Protein AF-A0A6V7L3T1-F1 (afdb_monomer)

Organism: NCBI:txid1563983

Sequence (78 aa):
KPKPSVTWWRDGKLLDAVVDVPEMMSGSLTSRSSSKFTNNHLFIGNVTRSLWGAKLECRAQSGPMKRPVVREVPLDIY

Radius of gyration: 14.88 Å; Cα contacts (8 Å, |Δi|>4): 96; chains: 1; bounding box: 29×32×40 Å

InterPro domains:
  IPR013162 CD80-like, immunoglobulin C2-set [PF08205] (1-63)
  IPR013783 Immunoglobulin-like fold [G3DSA:2.60.40.10] (1-78)
  IPR036179 Immunoglobulin-like domain superfamily [SSF48726] (2-64)

pLDDT: mean 74.19, std 18.26, range [34.56, 93.94]

Structure (mmCIF, N/CA/C/O backbone):
data_AF-A0A6V7L3T1-F1
#
_entry.id   AF-A0A6V7L3T1-F1
#
loop_
_atom_site.group_PDB
_atom_site.id
_atom_site.type_symbol
_atom_site.label_atom_id
_atom_site.label_alt_id
_atom_site.label_comp_id
_atom_site.label_asym_id
_atom_site.label_entity_id
_atom_site.label_seq_id
_atom_site.pdbx_PDB_ins_code
_atom_site.Cartn_x
_atom_site.Cartn_y
_atom_site.Cartn_z
_atom_site.occupancy
_atom_site.B_iso_or_equiv
_atom_site.auth_seq_id
_atom_site.auth_comp_id
_atom_site.auth_asym_id
_atom_site.auth_atom_id
_atom_site.pdbx_PDB_model_num
ATOM 1 N N . LYS A 1 1 ? 19.732 -0.357 -14.722 1.00 60.34 1 LYS A N 1
ATOM 2 C CA . LYS A 1 1 ? 18.882 -1.132 -13.780 1.00 60.34 1 LYS A CA 1
ATOM 3 C C . LYS A 1 1 ? 17.448 -0.648 -13.953 1.00 60.34 1 LYS A C 1
ATOM 5 O O . LYS A 1 1 ? 17.297 0.563 -14.069 1.00 60.34 1 LYS A O 1
ATOM 10 N N . PRO A 1 2 ? 16.438 -1.530 -14.034 1.00 69.00 2 PRO A N 1
ATOM 11 C CA . PRO A 1 2 ? 15.048 -1.090 -14.127 1.00 69.00 2 PRO A CA 1
ATOM 12 C C . PRO A 1 2 ? 14.668 -0.288 -12.876 1.00 69.00 2 PRO A C 1
ATOM 14 O O . PRO A 1 2 ? 15.111 -0.627 -11.772 1.00 69.00 2 PRO A O 1
ATOM 17 N N . LYS A 1 3 ? 13.888 0.785 -13.056 1.00 72.88 3 LYS A N 1
ATOM 18 C CA . LYS A 1 3 ? 13.376 1.600 -11.946 1.00 72.88 3 LYS A CA 1
ATOM 19 C C . LYS A 1 3 ? 12.590 0.681 -10.994 1.00 72.88 3 LYS A C 1
ATOM 21 O O . LYS A 1 3 ? 11.795 -0.121 -11.487 1.00 72.88 3 LYS A O 1
ATOM 26 N N . PRO A 1 4 ? 12.855 0.709 -9.677 1.00 79.31 4 PRO A N 1
ATOM 27 C CA . PRO A 1 4 ? 12.074 -0.083 -8.741 1.00 79.31 4 PRO A CA 1
ATOM 28 C C . PRO A 1 4 ? 10.628 0.427 -8.705 1.00 79.31 4 PRO A C 1
ATOM 30 O O . PRO A 1 4 ? 10.389 1.626 -8.819 1.00 79.31 4 PRO A O 1
ATOM 33 N N . SER A 1 5 ? 9.678 -0.484 -8.528 1.00 83.62 5 SER A N 1
ATOM 34 C CA . SER A 1 5 ? 8.297 -0.172 -8.172 1.00 83.62 5 SER A CA 1
ATOM 35 C C . SER A 1 5 ? 8.146 -0.246 -6.657 1.00 83.62 5 SER A C 1
ATOM 37 O O . SER A 1 5 ? 8.610 -1.214 -6.042 1.00 83.62 5 SER A O 1
ATOM 39 N N . VAL A 1 6 ? 7.480 0.739 -6.067 1.00 87.44 6 VAL A N 1
ATOM 40 C CA . VAL A 1 6 ? 7.155 0.767 -4.639 1.00 87.44 6 VAL A CA 1
ATOM 41 C C . VAL A 1 6 ? 5.639 0.679 -4.479 1.00 87.44 6 VAL A C 1
ATOM 43 O O . VAL A 1 6 ? 4.896 1.248 -5.273 1.00 87.44 6 VAL A O 1
ATOM 46 N N . THR A 1 7 ? 5.184 -0.099 -3.499 1.00 89.56 7 THR A N 1
ATOM 47 C CA . THR A 1 7 ? 3.760 -0.319 -3.211 1.00 89.56 7 THR A CA 1
ATOM 48 C C . THR A 1 7 ? 3.503 -0.295 -1.712 1.00 89.56 7 THR A C 1
ATOM 50 O O . THR A 1 7 ? 4.3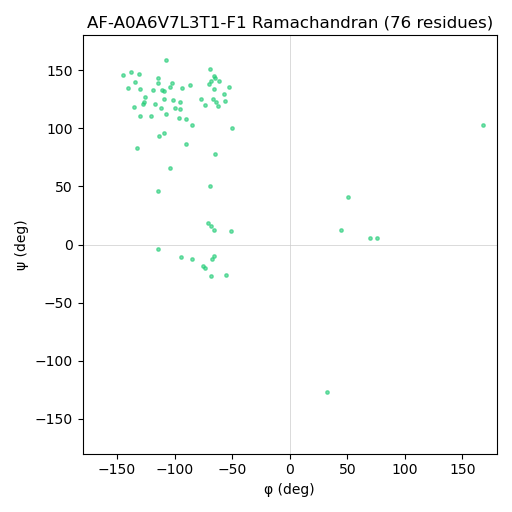48 -0.738 -0.928 1.00 89.56 7 THR A O 1
ATOM 53 N N . TRP A 1 8 ? 2.312 0.157 -1.321 1.00 91.38 8 TRP A N 1
ATOM 54 C CA . TRP A 1 8 ? 1.862 0.144 0.067 1.00 91.38 8 TRP A CA 1
ATOM 55 C C . TRP A 1 8 ? 0.889 -0.988 0.337 1.00 91.38 8 TRP A C 1
ATOM 57 O O . 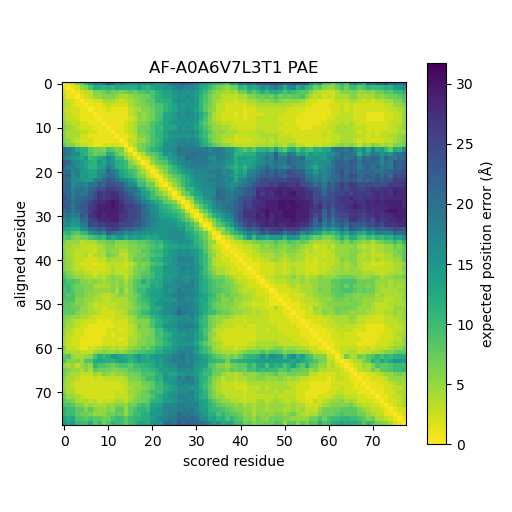TRP A 1 8 ? -0.001 -1.279 -0.461 1.00 91.38 8 TRP A O 1
ATOM 67 N N . TRP A 1 9 ? 1.056 -1.611 1.492 1.00 92.50 9 TRP A N 1
ATOM 68 C CA . TRP A 1 9 ? 0.250 -2.729 1.940 1.00 92.50 9 TRP A CA 1
ATOM 69 C C . TRP A 1 9 ? -0.230 -2.480 3.361 1.00 92.50 9 TRP A C 1
ATOM 71 O O . TRP A 1 9 ? 0.477 -1.880 4.166 1.00 92.50 9 TRP A O 1
ATOM 81 N N . ARG A 1 10 ? -1.426 -2.973 3.665 1.00 91.38 10 ARG A N 1
ATOM 82 C CA . ARG A 1 10 ? -2.000 -3.010 5.008 1.00 91.38 10 ARG A CA 1
ATOM 83 C C . ARG A 1 10 ? -2.442 -4.429 5.310 1.00 91.38 10 ARG A C 1
ATOM 85 O O . ARG A 1 10 ? -3.257 -4.973 4.568 1.00 91.38 10 ARG A O 1
ATOM 92 N N . ASP A 1 11 ? -1.900 -5.022 6.367 1.00 91.19 11 ASP A N 1
ATOM 93 C CA . ASP A 1 11 ? -2.251 -6.376 6.819 1.00 91.19 11 ASP A CA 1
ATOM 94 C C . ASP A 1 11 ? -2.187 -7.414 5.683 1.00 91.19 11 ASP A C 1
ATOM 96 O O . ASP A 1 11 ? -3.068 -8.254 5.501 1.00 91.19 11 ASP A O 1
ATOM 100 N N . GLY A 1 12 ? -1.156 -7.305 4.839 1.00 91.06 12 GLY A N 1
ATOM 101 C CA . GLY A 1 12 ? -0.965 -8.191 3.692 1.00 91.06 12 GLY A CA 1
ATOM 102 C C . GLY A 1 12 ? -1.881 -7.922 2.493 1.00 91.06 12 GLY A C 1
ATOM 103 O O . GLY A 1 12 ? -1.789 -8.653 1.510 1.00 91.06 12 GLY A O 1
ATOM 104 N N . LYS A 1 13 ? -2.699 -6.863 2.516 1.00 91.12 13 LYS A N 1
ATOM 105 C CA . LYS A 1 13 ? -3.529 -6.415 1.386 1.00 91.12 13 LYS A CA 1
ATOM 106 C C . LYS A 1 13 ? -2.938 -5.177 0.720 1.00 91.12 13 LYS A C 1
ATOM 108 O O . LYS A 1 13 ? -2.523 -4.249 1.408 1.00 91.12 13 LYS A O 1
ATOM 113 N N . LEU A 1 14 ? -2.914 -5.161 -0.611 1.00 89.50 14 LEU A N 1
ATOM 114 C CA . LEU A 1 14 ? -2.440 -4.018 -1.392 1.00 89.50 14 LEU A CA 1
ATOM 115 C C . LEU A 1 14 ? -3.375 -2.816 -1.189 1.00 89.50 14 LEU A C 1
ATOM 117 O O . LEU A 1 14 ? -4.597 -2.952 -1.253 1.00 89.50 14 LEU A O 1
ATOM 121 N N . LEU A 1 15 ? -2.797 -1.640 -0.954 1.00 86.25 15 LEU A N 1
ATOM 122 C CA . LEU A 1 15 ? -3.512 -0.367 -0.950 1.00 86.25 15 LEU A CA 1
ATOM 123 C C . LEU A 1 15 ? -3.475 0.197 -2.378 1.00 86.25 15 LEU A C 1
ATOM 125 O O . LEU A 1 15 ? -2.578 0.955 -2.741 1.00 86.25 15 LEU A O 1
ATOM 129 N N . ASP A 1 16 ? -4.442 -0.230 -3.190 1.00 63.12 16 ASP A N 1
ATOM 130 C CA . ASP A 1 16 ? -4.492 -0.138 -4.665 1.00 63.12 16 ASP A CA 1
ATOM 131 C C . ASP A 1 16 ? -4.578 1.291 -5.261 1.00 63.12 16 ASP A C 1
ATOM 133 O O . ASP A 1 16 ? -4.846 1.478 -6.441 1.00 63.12 16 ASP A O 1
ATOM 137 N N . ALA A 1 17 ? -4.341 2.330 -4.456 1.00 56.47 17 ALA A N 1
ATOM 138 C CA . ALA A 1 17 ? -4.413 3.737 -4.865 1.00 56.47 17 ALA A CA 1
ATOM 139 C C . ALA A 1 17 ? -3.060 4.472 -4.819 1.00 56.47 17 ALA A C 1
ATOM 141 O O . ALA A 1 17 ? -2.988 5.635 -5.207 1.00 56.47 17 ALA A O 1
ATOM 142 N N . VAL A 1 18 ? -1.986 3.822 -4.354 1.00 56.31 18 VAL A N 1
ATOM 143 C CA . VAL A 1 18 ? -0.651 4.437 -4.213 1.00 56.31 18 VAL A CA 1
ATOM 144 C C . VAL A 1 18 ? 0.351 3.776 -5.157 1.00 56.31 18 VAL A C 1
ATOM 146 O O . VAL A 1 18 ? 1.457 3.390 -4.780 1.00 56.31 18 VAL A O 1
ATOM 149 N N . VAL A 1 19 ? -0.060 3.594 -6.410 1.00 52.62 19 VAL A N 1
ATOM 150 C CA . VAL A 1 19 ? 0.880 3.273 -7.483 1.00 52.62 19 VAL A CA 1
ATOM 151 C C . VAL A 1 19 ? 1.630 4.564 -7.775 1.00 52.62 19 VAL A C 1
ATOM 153 O O . VAL A 1 19 ? 0.994 5.561 -8.108 1.00 52.62 19 VAL A O 1
ATOM 156 N N . ASP A 1 20 ? 2.958 4.564 -7.620 1.00 51.19 20 ASP A N 1
ATOM 157 C CA . ASP A 1 20 ? 3.808 5.639 -8.138 1.00 51.19 20 ASP A CA 1
ATOM 158 C C . ASP A 1 20 ? 3.430 5.863 -9.601 1.00 51.19 20 ASP A C 1
ATOM 160 O O . ASP A 1 20 ? 3.825 5.089 -10.477 1.00 51.19 20 ASP A O 1
ATOM 164 N N . VAL A 1 21 ? 2.631 6.896 -9.873 1.00 42.62 21 VAL A N 1
ATOM 165 C CA . VAL A 1 21 ? 2.371 7.319 -11.240 1.00 42.62 21 VAL A CA 1
ATOM 166 C C . VAL A 1 21 ? 3.740 7.734 -11.762 1.00 42.62 21 VAL A C 1
ATOM 168 O O . VAL A 1 21 ? 4.375 8.615 -11.173 1.00 42.62 21 VAL A O 1
ATOM 171 N N . PRO A 1 22 ? 4.265 7.092 -12.819 1.00 44.53 22 PRO A N 1
ATOM 172 C CA . PRO A 1 22 ? 5.464 7.59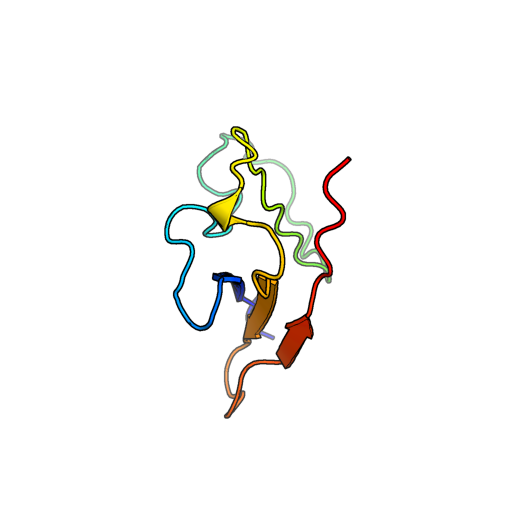4 -13.454 1.00 44.53 22 PRO A CA 1
ATOM 173 C C . PRO A 1 22 ? 5.208 9.066 -13.790 1.00 44.53 22 PRO A C 1
ATOM 175 O O . PRO A 1 22 ? 4.145 9.385 -14.321 1.00 44.53 22 PRO A O 1
ATOM 178 N N . GLU A 1 23 ? 6.171 9.949 -13.526 1.00 44.72 23 GLU A N 1
ATOM 179 C CA . GLU A 1 23 ? 6.189 11.376 -13.916 1.00 44.72 23 GLU A CA 1
ATOM 180 C C . GLU A 1 23 ? 5.914 11.647 -15.421 1.00 44.72 23 GLU A C 1
ATOM 182 O O . G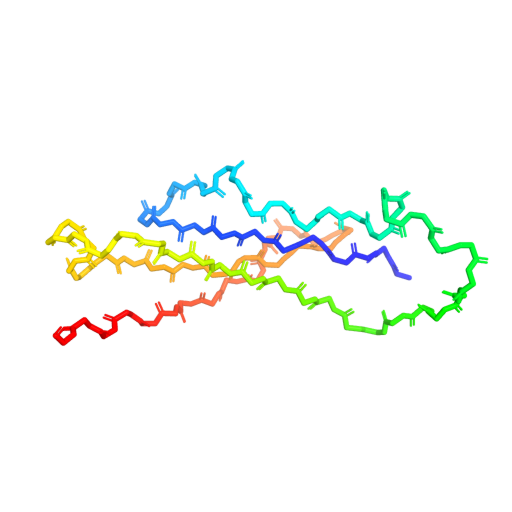LU A 1 23 ? 6.091 12.757 -15.901 1.00 44.72 23 GLU A O 1
ATOM 187 N N . MET A 1 24 ? 5.465 10.661 -16.198 1.00 42.06 24 MET A N 1
ATOM 188 C CA . MET A 1 24 ? 4.999 10.795 -17.573 1.00 42.06 24 MET A CA 1
ATOM 189 C C . MET A 1 24 ? 3.602 11.416 -17.724 1.00 42.06 24 MET A C 1
ATOM 191 O O . MET A 1 24 ? 3.301 11.871 -18.821 1.00 42.06 24 MET A O 1
ATOM 195 N N . MET A 1 25 ? 2.748 11.467 -16.691 1.00 40.22 25 MET A N 1
ATOM 196 C CA . MET A 1 25 ? 1.411 12.089 -16.823 1.00 40.22 25 MET A CA 1
ATOM 197 C C . MET A 1 25 ? 1.333 13.559 -16.391 1.00 40.22 25 MET A C 1
ATOM 199 O O . MET A 1 25 ? 0.346 14.220 -16.698 1.00 40.22 25 MET A O 1
ATOM 203 N N . SER A 1 26 ? 2.364 14.108 -15.744 1.00 36.38 26 SER A N 1
ATOM 204 C CA . SER A 1 26 ? 2.398 15.524 -15.358 1.00 36.38 26 SER A CA 1
ATOM 205 C C . SER A 1 26 ? 3.316 16.324 -16.280 1.00 36.38 26 SER A C 1
ATOM 207 O O . SER A 1 26 ? 4.356 16.796 -15.842 1.00 36.38 26 SER A O 1
ATOM 209 N N . GLY A 1 27 ? 2.950 16.434 -17.562 1.00 34.56 27 GLY A N 1
ATOM 210 C CA . GLY A 1 27 ? 3.223 17.576 -18.459 1.00 34.56 27 GLY A CA 1
ATOM 211 C C . GLY A 1 27 ? 4.607 18.252 -18.518 1.00 34.56 27 GLY A C 1
ATOM 212 O O . GLY A 1 27 ? 4.695 19.324 -19.105 1.00 34.56 27 GLY A O 1
ATOM 213 N N . SER A 1 28 ? 5.682 17.696 -17.960 1.00 36.38 28 SER A N 1
ATOM 214 C CA . SER A 1 28 ? 6.998 18.337 -17.931 1.00 36.38 28 SER A CA 1
ATOM 215 C C . SER A 1 28 ? 7.981 17.552 -18.788 1.00 36.38 28 SER A C 1
ATOM 217 O O . SER A 1 28 ? 8.637 16.608 -18.353 1.00 36.38 28 SER A O 1
ATOM 219 N N . LEU A 1 29 ? 8.094 17.976 -20.045 1.00 41.12 29 LEU A N 1
ATOM 220 C CA . LEU A 1 29 ? 9.093 17.525 -21.019 1.00 41.12 29 LEU A CA 1
ATOM 221 C C . LEU A 1 29 ? 10.533 17.963 -20.675 1.00 41.12 29 LEU A C 1
ATOM 223 O O . LEU A 1 29 ? 11.420 17.886 -21.523 1.00 41.12 29 LEU A O 1
ATOM 227 N N . THR A 1 30 ? 10.818 18.398 -19.447 1.00 37.28 30 THR A N 1
ATOM 228 C CA . THR A 1 30 ? 12.139 18.904 -19.065 1.00 37.28 30 THR A CA 1
ATOM 229 C C . THR A 1 30 ? 12.609 18.298 -17.750 1.00 37.28 30 THR A C 1
ATOM 231 O O . THR A 1 30 ? 12.471 18.909 -16.698 1.00 37.28 30 THR A O 1
ATOM 234 N N . SER A 1 31 ? 13.184 17.096 -17.809 1.00 38.50 31 SER A N 1
ATOM 235 C CA . SER A 1 31 ? 14.406 16.731 -17.071 1.00 38.50 31 SER A CA 1
ATOM 236 C C . SER A 1 31 ? 14.615 15.219 -17.120 1.00 38.50 31 SER A C 1
ATOM 238 O O . SER A 1 31 ? 14.008 14.436 -16.395 1.00 38.50 31 SER A O 1
ATOM 240 N N . ARG A 1 32 ? 15.548 14.803 -17.974 1.00 44.28 32 ARG A N 1
ATOM 241 C CA . ARG A 1 32 ? 16.165 13.471 -18.008 1.00 44.28 32 ARG A CA 1
ATOM 242 C C . ARG A 1 32 ? 17.066 13.245 -16.779 1.00 44.28 32 ARG A C 1
ATOM 244 O O . ARG A 1 32 ? 18.217 12.841 -16.918 1.00 44.28 32 ARG A O 1
ATOM 251 N N . SER A 1 33 ? 16.582 13.494 -15.565 1.00 45.72 33 SER A N 1
ATOM 252 C CA . SER A 1 33 ? 17.298 13.056 -14.370 1.00 45.72 33 SER A CA 1
ATOM 253 C C . SER A 1 33 ? 16.902 11.615 -14.090 1.00 45.72 33 SER A C 1
ATOM 255 O O . SER A 1 33 ? 15.811 11.332 -13.599 1.00 45.72 33 SER A O 1
ATOM 257 N N . SER A 1 34 ? 17.781 10.673 -14.430 1.00 55.88 34 SER A N 1
ATOM 258 C CA . SER A 1 34 ? 17.694 9.304 -13.929 1.00 55.88 34 SER A CA 1
ATOM 259 C C . SER A 1 34 ? 17.911 9.337 -12.413 1.00 55.88 34 SER A C 1
ATOM 261 O O . SER A 1 34 ? 19.014 9.071 -11.926 1.00 55.88 34 SER A O 1
ATOM 263 N N . SER A 1 35 ? 16.886 9.736 -11.659 1.00 60.59 35 SER A N 1
ATOM 264 C CA . SER A 1 35 ? 16.937 9.737 -10.206 1.00 60.59 35 SER A CA 1
ATOM 265 C C . SER A 1 35 ? 17.282 8.324 -9.747 1.00 60.59 35 SER A C 1
ATOM 267 O O . SER A 1 35 ? 16.605 7.353 -10.091 1.00 60.59 35 SER A O 1
ATOM 269 N N . LYS A 1 36 ? 18.361 8.200 -8.966 1.00 68.38 36 LYS A N 1
ATOM 270 C CA . LYS A 1 36 ? 18.732 6.941 -8.303 1.00 68.38 36 LYS A CA 1
ATOM 271 C C . LYS A 1 36 ? 17.704 6.531 -7.240 1.00 68.38 36 LYS A C 1
ATOM 273 O O . LYS A 1 36 ? 17.782 5.418 -6.727 1.00 68.38 36 LYS A O 1
ATOM 278 N N . PHE A 1 37 ? 16.767 7.419 -6.913 1.00 74.56 37 PHE A N 1
ATOM 279 C CA . PHE A 1 37 ? 15.797 7.269 -5.843 1.00 74.56 37 PHE A CA 1
ATOM 280 C C . PHE A 1 37 ? 14.380 7.176 -6.411 1.00 74.56 37 PHE A C 1
ATOM 282 O O . PHE A 1 37 ? 14.034 7.828 -7.395 1.00 74.56 37 PHE A O 1
ATOM 289 N N . THR A 1 38 ? 13.553 6.351 -5.778 1.00 76.94 38 THR A N 1
ATOM 290 C CA . THR A 1 38 ? 12.106 6.280 -6.006 1.00 76.94 38 THR A CA 1
ATOM 291 C C . THR A 1 38 ? 11.436 6.636 -4.689 1.00 76.94 38 THR A C 1
ATOM 293 O O . THR A 1 38 ? 11.883 6.168 -3.642 1.00 76.94 38 THR A O 1
ATOM 296 N N . ASN A 1 39 ? 10.440 7.515 -4.737 1.00 77.69 39 ASN A N 1
ATOM 297 C CA . ASN A 1 39 ? 9.762 8.041 -3.562 1.00 77.69 39 ASN A CA 1
ATOM 298 C C . ASN A 1 39 ? 8.265 7.808 -3.729 1.00 77.69 39 ASN A C 1
ATOM 300 O O . ASN A 1 39 ? 7.724 8.204 -4.754 1.00 77.69 39 ASN A O 1
ATOM 304 N N . ASN A 1 40 ? 7.641 7.183 -2.736 1.00 81.25 40 ASN A N 1
ATOM 305 C CA . ASN A 1 40 ? 6.248 6.768 -2.776 1.00 81.25 40 ASN A CA 1
ATOM 306 C C . ASN A 1 40 ? 5.594 7.145 -1.446 1.00 81.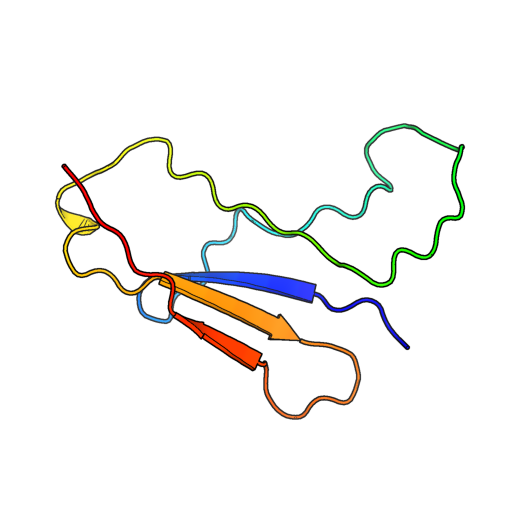25 40 ASN A C 1
ATOM 308 O O . ASN A 1 40 ? 6.039 6.704 -0.384 1.00 81.25 40 ASN A O 1
ATOM 312 N N . HIS A 1 41 ? 4.577 8.002 -1.494 1.00 81.88 41 HIS A N 1
ATOM 313 C CA . HIS A 1 41 ? 3.933 8.572 -0.308 1.00 81.88 41 HIS A CA 1
ATOM 314 C C . HIS A 1 41 ? 2.539 7.985 -0.131 1.00 81.88 41 HIS A C 1
ATOM 316 O O . HIS A 1 41 ? 1.712 8.085 -1.031 1.00 81.88 41 HIS A O 1
ATOM 322 N N . LEU A 1 42 ? 2.260 7.419 1.043 1.00 84.06 42 LEU A N 1
ATOM 323 C CA . LEU A 1 42 ? 0.912 7.016 1.434 1.00 84.06 42 LEU A CA 1
ATOM 324 C C . LEU A 1 42 ? 0.271 8.129 2.262 1.00 84.06 42 LEU A C 1
ATOM 326 O O . LEU A 1 42 ? 0.728 8.430 3.362 1.00 84.06 42 LEU A O 1
ATOM 330 N N . PHE A 1 43 ? -0.814 8.700 1.745 1.00 81.19 43 PHE A N 1
ATOM 331 C CA . PHE A 1 43 ? -1.671 9.609 2.497 1.00 81.19 43 PHE A CA 1
ATOM 332 C C . PHE A 1 43 ? -2.928 8.874 2.970 1.00 81.19 43 PHE A C 1
ATOM 334 O O . PHE A 1 43 ? -3.670 8.309 2.166 1.00 81.19 43 PHE A O 1
ATOM 341 N N . ILE A 1 44 ? -3.181 8.898 4.278 1.00 81.62 44 ILE A N 1
ATOM 342 C CA . ILE A 1 44 ? -4.391 8.341 4.890 1.00 81.62 44 ILE A CA 1
ATOM 343 C C . ILE A 1 44 ? -5.241 9.514 5.371 1.00 81.62 44 ILE A C 1
ATOM 345 O O . ILE A 1 44 ? -5.020 10.050 6.452 1.00 81.62 44 ILE A O 1
ATOM 349 N N . GLY A 1 45 ? -6.208 9.928 4.552 1.00 78.62 45 GLY A N 1
ATOM 350 C CA . GLY A 1 45 ? -7.024 11.113 4.839 1.00 78.62 45 GLY A CA 1
ATOM 351 C C . GLY A 1 45 ? -8.057 10.933 5.953 1.00 78.62 45 GLY A C 1
ATOM 352 O O . GLY A 1 45 ? -8.522 11.917 6.514 1.00 78.62 45 GLY A O 1
ATOM 353 N N . ASN A 1 46 ? -8.423 9.692 6.282 1.00 81.56 46 ASN A N 1
ATOM 354 C CA . ASN A 1 46 ? -9.352 9.393 7.367 1.00 81.56 46 ASN A CA 1
ATOM 355 C C . ASN A 1 46 ? -8.752 8.328 8.282 1.00 81.56 46 ASN A C 1
ATOM 357 O O . ASN A 1 46 ? -8.611 7.161 7.899 1.00 81.56 46 ASN A O 1
ATOM 361 N N . VAL A 1 47 ? -8.406 8.750 9.495 1.00 84.06 47 VAL A N 1
ATOM 362 C CA . VAL A 1 47 ? -7.865 7.869 10.517 1.00 84.06 47 VAL A CA 1
ATOM 363 C C . VAL A 1 47 ? -9.020 7.299 11.333 1.00 84.06 47 VAL A C 1
ATOM 365 O O . VAL A 1 47 ? -9.673 7.989 12.108 1.00 84.06 47 VAL A O 1
ATOM 368 N N . THR A 1 48 ? -9.288 6.012 11.135 1.00 86.12 48 THR A N 1
ATOM 369 C CA . THR A 1 48 ? -10.361 5.278 11.815 1.00 86.12 48 THR A CA 1
ATOM 370 C C . THR A 1 48 ? -9.781 4.317 12.845 1.00 86.12 48 THR A C 1
ATOM 372 O O . THR A 1 48 ? -8.638 3.877 12.723 1.00 86.12 48 THR A O 1
ATOM 375 N N . ARG A 1 49 ? -10.591 3.900 13.828 1.00 84.44 49 ARG A N 1
ATOM 376 C CA . ARG A 1 49 ? -10.182 2.913 14.846 1.00 84.44 49 ARG A CA 1
ATOM 377 C C . ARG A 1 49 ? -9.675 1.596 14.241 1.00 84.44 49 ARG A C 1
ATOM 379 O O . ARG A 1 49 ? -8.850 0.936 14.854 1.00 84.44 49 ARG A O 1
ATOM 386 N N . SER A 1 50 ? -10.110 1.228 13.034 1.00 82.62 50 SER A N 1
ATOM 387 C CA . SER A 1 50 ? -9.619 0.030 12.336 1.00 82.62 50 SER A CA 1
ATOM 388 C C . SER A 1 50 ? -8.153 0.102 11.898 1.00 82.62 50 SER A C 1
ATOM 390 O O . SER A 1 50 ? -7.607 -0.911 11.483 1.00 82.62 50 SER A O 1
ATOM 392 N N . LEU A 1 51 ? -7.522 1.278 11.944 1.00 84.62 51 LEU A N 1
ATOM 393 C CA . LEU A 1 51 ? -6.084 1.422 11.705 1.00 84.62 51 LEU A CA 1
ATOM 394 C C . LEU A 1 51 ? -5.251 1.164 12.967 1.00 84.62 51 LEU A C 1
ATOM 396 O O . LEU A 1 51 ? -4.036 1.019 12.869 1.00 84.62 51 LEU A O 1
ATOM 400 N N . TRP A 1 52 ? -5.883 1.096 14.141 1.00 86.00 52 TRP A N 1
ATOM 401 C CA . TRP A 1 52 ? -5.187 0.796 15.383 1.00 86.00 52 TRP A CA 1
ATOM 402 C C . TRP A 1 52 ? -4.602 -0.616 15.342 1.00 86.00 52 TRP A C 1
ATOM 404 O O . TRP A 1 52 ? -5.332 -1.590 15.158 1.00 86.00 52 TRP A O 1
ATOM 414 N N . GLY A 1 53 ? -3.285 -0.725 15.523 1.00 84.62 53 GLY A N 1
ATOM 415 C CA . GLY A 1 53 ? -2.570 -2.001 15.441 1.00 84.62 53 GLY A CA 1
ATOM 416 C C . GLY A 1 53 ? -2.496 -2.593 14.030 1.00 84.62 53 GLY A C 1
ATOM 417 O O . GLY A 1 53 ? -1.994 -3.705 13.876 1.00 84.62 53 GLY A O 1
ATOM 418 N N . ALA A 1 54 ? -2.975 -1.874 13.008 1.00 88.50 54 ALA A N 1
ATOM 419 C CA . ALA A 1 54 ? -2.831 -2.295 11.624 1.00 88.50 54 ALA A CA 1
ATOM 420 C C . ALA A 1 54 ? -1.362 -2.209 11.207 1.00 88.50 54 ALA A C 1
ATOM 422 O O . ALA A 1 54 ? -0.647 -1.259 11.539 1.00 88.50 54 ALA A O 1
ATOM 423 N N . LYS A 1 55 ? -0.919 -3.191 10.431 1.00 91.00 55 LYS A N 1
ATOM 424 C CA . LYS A 1 55 ? 0.455 -3.272 9.961 1.00 91.00 55 LYS A CA 1
ATOM 425 C C . LYS A 1 55 ? 0.561 -2.669 8.570 1.00 91.00 55 LYS A C 1
ATOM 427 O O . LYS A 1 55 ? 0.105 -3.271 7.593 1.00 91.00 55 LYS A O 1
ATOM 432 N N . LEU A 1 56 ? 1.190 -1.499 8.473 1.00 91.44 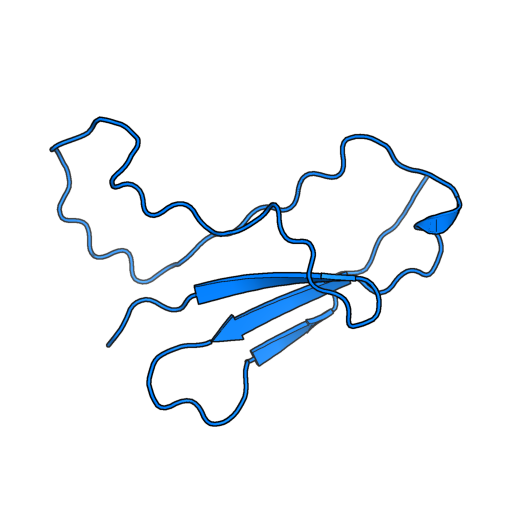56 LEU A N 1
ATOM 433 C CA . LEU A 1 56 ? 1.563 -0.926 7.185 1.00 91.44 56 LEU A CA 1
ATOM 434 C C . LEU A 1 56 ? 2.921 -1.442 6.735 1.00 91.44 56 LEU A C 1
ATOM 436 O O . LEU A 1 56 ? 3.879 -1.488 7.504 1.00 91.44 56 LEU A O 1
ATOM 440 N N . GLU A 1 57 ? 3.015 -1.780 5.456 1.00 93.38 57 GLU A N 1
ATOM 441 C CA . GLU A 1 57 ? 4.263 -2.169 4.823 1.00 93.38 57 GLU A CA 1
ATOM 442 C C . GLU A 1 57 ? 4.488 -1.384 3.533 1.00 93.38 57 GLU A C 1
ATOM 444 O O . GLU A 1 57 ? 3.616 -1.302 2.667 1.00 93.38 57 GLU A O 1
ATOM 449 N N . CYS A 1 58 ? 5.707 -0.885 3.373 1.00 91.12 58 CYS A N 1
ATOM 450 C CA . CYS A 1 58 ? 6.231 -0.410 2.106 1.00 91.12 58 CYS A CA 1
ATOM 451 C C . CYS A 1 58 ? 7.032 -1.546 1.460 1.00 91.12 58 CYS A C 1
ATOM 453 O O . CYS A 1 58 ? 7.965 -2.091 2.063 1.00 91.12 58 CYS A O 1
ATOM 455 N N . ARG A 1 59 ? 6.648 -1.940 0.242 1.00 92.12 59 ARG A N 1
ATOM 456 C CA . ARG A 1 59 ? 7.282 -3.033 -0.502 1.00 92.12 59 ARG A CA 1
ATOM 457 C C . ARG A 1 59 ? 7.914 -2.506 -1.781 1.00 92.12 59 ARG A C 1
ATOM 459 O O . ARG A 1 59 ? 7.214 -1.973 -2.640 1.00 92.12 59 ARG A O 1
ATOM 466 N N . ALA A 1 60 ? 9.224 -2.696 -1.919 1.00 89.56 60 ALA A N 1
ATOM 467 C CA . ALA A 1 60 ? 9.993 -2.299 -3.094 1.00 89.56 60 ALA A CA 1
ATOM 468 C C . ALA A 1 60 ? 10.437 -3.523 -3.904 1.00 89.56 60 ALA A C 1
ATOM 470 O O . ALA A 1 60 ? 10.996 -4.479 -3.360 1.00 89.56 60 ALA A O 1
ATOM 471 N N . GLN A 1 61 ? 10.234 -3.478 -5.218 1.00 87.62 61 GLN A N 1
ATOM 472 C CA . GLN A 1 61 ? 10.607 -4.544 -6.145 1.00 87.62 61 GLN A CA 1
ATOM 473 C C . GLN A 1 61 ? 11.310 -3.956 -7.369 1.00 87.62 61 GLN A C 1
ATOM 475 O O . GLN A 1 61 ? 10.924 -2.909 -7.873 1.00 87.62 61 GLN A O 1
ATOM 480 N N . SER A 1 62 ? 12.355 -4.616 -7.865 1.00 83.81 62 SER A N 1
ATOM 481 C CA . SER A 1 62 ? 13.067 -4.208 -9.081 1.00 83.81 62 SER A CA 1
ATOM 482 C C . SER A 1 62 ? 13.437 -5.435 -9.899 1.00 83.81 62 SER A C 1
ATOM 484 O O . SER A 1 62 ? 13.967 -6.388 -9.339 1.00 83.81 62 SER A O 1
ATOM 486 N N . GLY A 1 63 ? 13.204 -5.389 -11.215 1.00 79.69 63 GLY A N 1
ATOM 487 C CA . GLY A 1 63 ? 13.699 -6.357 -12.203 1.00 79.69 63 GLY A CA 1
ATOM 488 C C . GLY A 1 63 ? 13.832 -7.804 -11.696 1.00 79.69 63 GLY A C 1
ATOM 489 O O . GLY A 1 63 ? 12.873 -8.334 -11.148 1.00 79.69 63 GLY A O 1
ATOM 490 N N . PRO A 1 6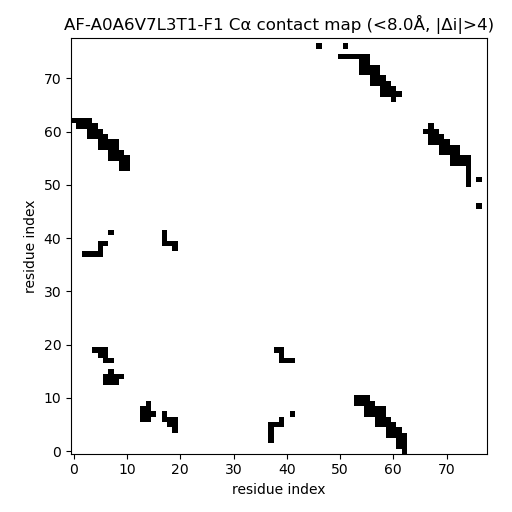4 ? 14.998 -8.460 -11.843 1.00 81.50 64 PRO A N 1
ATOM 491 C CA . PRO A 1 64 ? 15.170 -9.888 -11.547 1.00 81.50 64 PRO A CA 1
ATOM 492 C C . PRO A 1 64 ? 15.136 -10.256 -10.045 1.00 81.50 64 PRO A C 1
ATOM 494 O O . PRO A 1 64 ? 15.615 -11.325 -9.662 1.00 81.50 64 PRO A O 1
ATOM 497 N N . MET A 1 65 ? 14.611 -9.402 -9.159 1.00 84.94 65 MET A N 1
ATOM 498 C CA . MET A 1 65 ? 14.449 -9.739 -7.744 1.00 84.94 65 MET A CA 1
ATOM 499 C C . MET A 1 65 ? 13.417 -10.855 -7.558 1.00 84.94 65 MET A C 1
ATOM 501 O O . MET A 1 65 ? 12.262 -10.727 -7.946 1.00 84.94 65 MET A O 1
ATOM 505 N N . LYS A 1 66 ? 13.826 -11.933 -6.878 1.00 85.31 66 LYS A N 1
ATOM 506 C CA . LYS A 1 66 ? 12.942 -13.060 -6.531 1.00 85.31 66 LYS A CA 1
ATOM 507 C C . LYS A 1 66 ? 11.871 -12.699 -5.496 1.00 85.31 66 LYS A C 1
ATOM 509 O O . LYS A 1 66 ? 10.847 -13.369 -5.433 1.00 85.31 66 LYS A O 1
ATOM 514 N N . ARG A 1 67 ? 12.137 -11.713 -4.631 1.00 88.56 67 ARG A N 1
ATOM 515 C CA . ARG A 1 67 ? 11.240 -11.268 -3.552 1.00 88.56 67 ARG A CA 1
ATOM 516 C C . ARG A 1 67 ? 11.359 -9.753 -3.354 1.00 88.56 67 ARG A C 1
ATOM 518 O O . ARG A 1 67 ? 12.465 -9.232 -3.519 1.00 88.56 67 ARG A O 1
ATOM 525 N N . PRO A 1 68 ? 10.271 -9.059 -2.990 1.00 89.56 68 PRO A N 1
A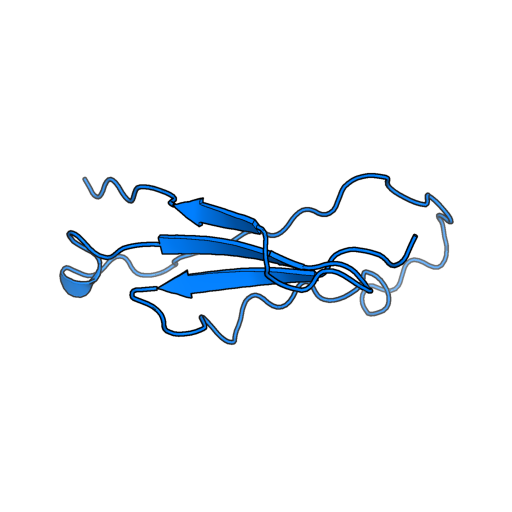TOM 526 C CA . PRO A 1 68 ? 10.326 -7.641 -2.661 1.00 89.56 68 PRO A CA 1
ATOM 527 C C . PRO A 1 68 ? 11.084 -7.401 -1.349 1.00 89.56 68 PRO A C 1
ATOM 529 O O . PRO A 1 68 ? 11.074 -8.239 -0.445 1.00 89.56 68 PRO A O 1
ATOM 532 N N . VAL A 1 69 ? 11.712 -6.231 -1.228 1.00 92.25 69 VAL A N 1
ATOM 533 C CA . VAL A 1 69 ? 12.166 -5.706 0.066 1.00 92.25 69 VAL A CA 1
ATOM 534 C C . VAL A 1 69 ? 10.943 -5.163 0.792 1.00 92.25 69 VAL A C 1
ATOM 536 O O . VAL A 1 69 ? 10.237 -4.325 0.237 1.00 92.25 69 VAL A O 1
ATOM 539 N N . VAL A 1 70 ? 10.701 -5.626 2.016 1.00 93.94 70 VAL A N 1
ATOM 540 C CA . VAL A 1 70 ? 9.551 -5.226 2.838 1.00 93.94 70 VAL A CA 1
ATOM 541 C C . VAL A 1 70 ? 10.044 -4.405 4.024 1.00 93.94 70 VAL A C 1
ATOM 543 O O . VAL A 1 70 ? 11.003 -4.794 4.694 1.00 93.94 70 VAL A O 1
ATOM 546 N N . ARG A 1 71 ? 9.397 -3.269 4.282 1.00 93.50 71 ARG A N 1
ATOM 547 C CA . ARG A 1 71 ? 9.604 -2.451 5.479 1.00 93.50 71 ARG A CA 1
ATOM 548 C C . ARG A 1 71 ? 8.273 -2.203 6.162 1.00 93.50 71 ARG A C 1
ATOM 550 O O . ARG A 1 71 ? 7.375 -1.653 5.536 1.00 93.50 71 ARG A O 1
ATOM 557 N N . GLU A 1 72 ? 8.174 -2.594 7.428 1.00 91.88 72 GLU A N 1
ATOM 558 C CA . GLU A 1 72 ? 7.067 -2.184 8.289 1.00 91.88 72 GLU A CA 1
ATOM 559 C C . GLU A 1 72 ? 7.188 -0.700 8.628 1.00 91.88 72 GLU A C 1
ATOM 561 O O . GLU A 1 72 ? 8.282 -0.202 8.907 1.00 91.88 72 GLU A O 1
ATOM 566 N N . VAL A 1 73 ? 6.056 -0.007 8.589 1.00 87.50 73 VAL A N 1
ATOM 567 C CA . VAL A 1 73 ? 5.926 1.397 8.967 1.00 87.50 73 VAL A CA 1
ATOM 568 C C . VAL A 1 73 ? 4.917 1.457 10.112 1.00 87.50 73 VAL A C 1
ATOM 570 O O . VAL A 1 73 ? 3.744 1.156 9.886 1.00 87.50 73 VAL A O 1
ATOM 573 N N . PRO A 1 74 ? 5.347 1.776 11.345 1.00 80.69 74 PRO A N 1
ATOM 574 C CA . PRO A 1 74 ? 4.423 1.877 12.465 1.00 80.69 74 PRO A CA 1
ATOM 575 C C . PRO A 1 74 ? 3.444 3.038 12.246 1.00 80.69 74 PRO A C 1
ATOM 577 O O . PRO A 1 74 ? 3.811 4.081 11.703 1.00 80.69 74 PRO A O 1
ATOM 580 N N . LEU A 1 75 ? 2.194 2.834 12.663 1.00 75.31 75 LEU A N 1
ATOM 581 C CA . LEU A 1 75 ? 1.172 3.873 12.737 1.00 75.31 75 LEU A CA 1
ATOM 582 C C . LEU A 1 75 ? 0.928 4.222 14.201 1.00 75.31 75 LEU A C 1
ATOM 584 O O . LEU A 1 75 ? 0.346 3.420 14.930 1.00 75.31 75 LEU A O 1
ATOM 588 N N . ASP A 1 76 ? 1.303 5.437 14.583 1.00 69.62 76 ASP A N 1
ATOM 589 C CA . ASP A 1 76 ? 0.915 6.029 15.859 1.00 69.62 76 ASP A CA 1
ATOM 590 C C . ASP A 1 76 ? -0.260 6.983 15.616 1.00 69.62 76 ASP A C 1
ATOM 592 O O . ASP A 1 76 ? -0.157 7.947 14.855 1.00 69.62 76 ASP A O 1
ATOM 596 N N . ILE A 1 77 ? -1.408 6.671 16.218 1.00 68.69 77 ILE A N 1
ATOM 597 C CA . ILE A 1 77 ? -2.653 7.435 16.092 1.00 68.69 77 ILE A CA 1
ATOM 598 C C . ILE A 1 77 ? -2.940 8.072 17.454 1.00 68.69 77 ILE A C 1
ATOM 600 O O . ILE A 1 77 ? -3.126 7.341 18.429 1.00 68.69 77 ILE A O 1
ATOM 604 N N . TYR A 1 78 ? -2.964 9.407 17.503 1.00 64.06 78 TYR A N 1
ATOM 605 C CA . TYR A 1 78 ? -3.234 10.214 18.701 1.00 64.06 78 TYR A CA 1
ATOM 606 C C . TYR A 1 78 ? -4.664 10.753 18.717 1.00 64.06 78 TYR A C 1
A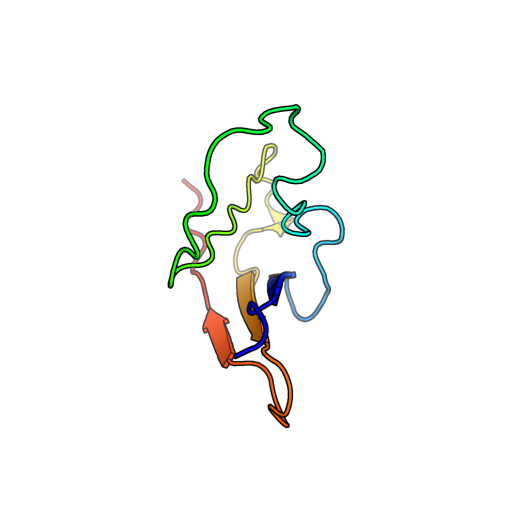TOM 608 O O . TYR A 1 78 ? -5.169 11.106 17.625 1.00 64.06 78 TYR A O 1
#

Foldseek 3Di:
DADKWKFKDKPNHTPVPFTPPPPPVVPDPDDPPPPPDDDTDDDDPDDDPVCVVIWMWIWIDDDPDPGTDIDTDDDDDD

Solvent-accessible surface area (backbone atoms only — not comparable to full-atom values): 5382 Å² total; per-residue (Å²): 131,66,78,61,51,54,41,42,27,47,74,89,39,76,48,90,81,45,66,66,72,65,75,80,79,66,86,61,96,77,72,94,66,84,63,95,68,84,84,79,78,86,82,78,92,74,89,51,78,82,53,65,86,46,49,33,31,48,36,39,40,42,75,94,55,93,64,63,53,75,40,81,48,89,72,87,87,133

Secondary structure (DSSP, 8-state):
-PPPEEEEEETTEE-TT-----TTSS---------S--------SS--GGGTT--EEEEEE-TT-SS-EEEEE-----

Mean predicted aligned error: 9.56 Å

Nearest PDB structures (foldseek):
  7lf5-assembly1_A-2  TM=5.362E-01  e=1.310E+00  Homo sapiens
  4zso-assembly1_E  TM=4.391E-01  e=1.401E+00  Homo sapiens
  4gko-assembly1_A  TM=4.887E-01  e=1.960E+00  Homo sapiens